Protein AF-A0A6I3B9A7-F1 (afdb_monomer_lite)

Secondary structure (DSSP, 8-state):
-------SS----EEEEEESBHHHHHH--HHHHHHHHHHHHHHHBTBS--EEEEE-SB----HHHHHHHHHHHHHHH--EEETTEEEEE-TTS-EEEEE----HHHHHHHHHHHS-TTS---HHHHHHHHHTTSSS--SEEEEES-TTS--TT-SSTTTTSEEEEE--

Radius of gyration: 15.63 Å; chains: 1; bounding box: 42×41×32 Å

Structure (mmCIF, N/CA/C/O backbone):
data_AF-A0A6I3B9A7-F1
#
_entry.id   AF-A0A6I3B9A7-F1
#
loop_
_atom_site.group_PDB
_atom_site.id
_atom_site.type_symbol
_atom_site.label_atom_id
_atom_site.label_alt_id
_atom_site.label_comp_id
_atom_site.label_asym_id
_atom_site.label_entity_id
_atom_site.label_seq_id
_atom_site.pdbx_PDB_ins_code
_atom_site.Cartn_x
_atom_site.Cartn_y
_atom_site.Cartn_z
_atom_site.occupancy
_atom_site.B_iso_or_equiv
_atom_site.auth_seq_id
_atom_site.auth_comp_id
_atom_site.auth_asym_id
_atom_site.auth_atom_id
_atom_site.pdbx_PDB_model_num
ATOM 1 N N . MET A 1 1 ? 27.834 -11.590 -10.776 1.00 39.84 1 MET A N 1
ATOM 2 C CA . MET A 1 1 ? 26.388 -11.532 -10.492 1.00 39.84 1 MET A CA 1
ATOM 3 C C . MET A 1 1 ? 26.002 -12.763 -9.695 1.00 39.84 1 MET A C 1
ATOM 5 O O . MET A 1 1 ? 26.169 -13.857 -10.223 1.00 39.84 1 MET A O 1
ATOM 9 N N . PRO A 1 2 ? 25.561 -12.635 -8.438 1.00 36.91 2 PRO A N 1
ATOM 10 C CA . PRO A 1 2 ? 24.851 -13.706 -7.768 1.00 36.91 2 PRO A CA 1
ATOM 11 C C . PRO A 1 2 ? 23.344 -13.478 -7.937 1.00 36.91 2 PRO A C 1
ATOM 13 O O . PRO A 1 2 ? 22.818 -12.457 -7.504 1.00 36.91 2 PRO A O 1
ATOM 16 N N . ASN A 1 3 ? 22.667 -14.434 -8.576 1.00 39.09 3 ASN A N 1
ATOM 17 C CA . ASN A 1 3 ? 21.219 -14.593 -8.469 1.00 39.09 3 ASN A CA 1
ATOM 18 C C . ASN A 1 3 ? 20.852 -14.600 -6.983 1.00 39.09 3 ASN A C 1
ATOM 20 O O . ASN A 1 3 ? 21.349 -15.457 -6.244 1.00 39.09 3 ASN A O 1
ATOM 24 N N . ALA A 1 4 ? 19.976 -13.692 -6.559 1.00 44.97 4 ALA A N 1
ATOM 25 C CA . ALA A 1 4 ? 19.255 -13.860 -5.310 1.00 44.97 4 ALA A CA 1
ATOM 26 C C . ALA A 1 4 ? 18.419 -15.139 -5.456 1.00 44.97 4 ALA A C 1
ATOM 28 O O . ALA A 1 4 ? 17.365 -15.160 -6.086 1.00 44.97 4 ALA A O 1
ATOM 29 N N . LYS A 1 5 ? 18.956 -16.261 -4.970 1.00 41.28 5 LYS A N 1
ATOM 30 C CA . LYS A 1 5 ? 18.202 -17.505 -4.865 1.00 41.28 5 LYS A CA 1
ATOM 31 C C . LYS A 1 5 ? 17.091 -17.247 -3.853 1.00 41.28 5 LYS A C 1
ATOM 33 O O . LYS A 1 5 ? 17.378 -17.167 -2.662 1.00 41.28 5 LYS A O 1
ATOM 38 N N . ARG A 1 6 ? 15.852 -17.134 -4.340 1.00 47.22 6 ARG A N 1
ATOM 39 C CA . ARG A 1 6 ? 14.630 -17.332 -3.546 1.00 47.22 6 ARG A CA 1
ATOM 40 C C . ARG A 1 6 ? 14.877 -18.552 -2.648 1.00 47.22 6 ARG A C 1
ATOM 42 O O . ARG A 1 6 ? 15.279 -19.604 -3.163 1.00 47.22 6 ARG A O 1
ATOM 49 N N . SER A 1 7 ? 14.755 -18.409 -1.328 1.00 41.78 7 SER A N 1
ATOM 50 C CA . SER A 1 7 ? 14.822 -19.573 -0.444 1.00 41.78 7 SER A CA 1
ATOM 51 C C . SER A 1 7 ? 13.728 -20.542 -0.883 1.00 41.78 7 SER A C 1
ATOM 53 O O . SER A 1 7 ? 12.604 -20.142 -1.162 1.00 41.78 7 SER A O 1
ATOM 55 N N . GLN A 1 8 ? 14.063 -21.826 -1.004 1.00 44.94 8 GLN A N 1
ATOM 56 C CA . GLN A 1 8 ? 13.098 -22.867 -1.380 1.00 44.94 8 GLN A CA 1
ATOM 57 C C . GLN A 1 8 ? 12.078 -23.170 -0.264 1.00 44.94 8 GLN A C 1
ATOM 59 O O . GLN A 1 8 ? 11.244 -24.057 -0.416 1.00 44.94 8 GLN A O 1
ATOM 64 N N . THR A 1 9 ? 12.125 -22.431 0.844 1.00 45.84 9 THR A N 1
ATOM 65 C CA . THR A 1 9 ? 11.025 -22.275 1.790 1.00 45.84 9 THR A CA 1
ATOM 66 C C . THR A 1 9 ? 10.247 -21.037 1.350 1.00 45.84 9 THR A C 1
ATOM 68 O O . THR A 1 9 ? 10.790 -19.936 1.380 1.00 45.84 9 THR A O 1
ATOM 71 N N . GLY A 1 10 ? 9.022 -21.211 0.846 1.00 56.25 10 GLY A N 1
ATOM 72 C CA . GLY A 1 10 ? 8.130 -20.123 0.420 1.00 56.25 10 GLY A CA 1
ATOM 73 C C . GLY A 1 10 ? 7.641 -19.284 1.602 1.00 56.25 10 GLY A C 1
ATOM 74 O O . GLY A 1 10 ? 6.459 -19.290 1.921 1.00 56.25 10 GLY A O 1
ATOM 75 N N . GLU A 1 11 ? 8.569 -18.640 2.302 1.00 72.94 11 GLU A N 1
ATOM 76 C CA . GLU A 1 11 ? 8.299 -17.820 3.473 1.00 72.94 11 GLU A CA 1
ATOM 77 C C . GLU A 1 11 ? 7.763 -16.460 3.034 1.00 72.94 11 GLU A C 1
ATOM 79 O O . GLU A 1 11 ? 8.424 -15.715 2.316 1.00 72.94 11 GLU A O 1
ATOM 84 N N . LEU A 1 12 ? 6.548 -16.159 3.482 1.00 85.94 12 LEU A N 1
ATOM 85 C CA . LEU A 1 12 ? 5.858 -14.904 3.238 1.00 85.94 12 LEU A CA 1
ATOM 86 C C . LEU A 1 12 ? 6.523 -13.795 4.067 1.00 85.94 12 LEU A C 1
ATOM 88 O O . LEU A 1 12 ? 6.362 -13.766 5.285 1.00 85.94 12 LEU A O 1
ATOM 92 N N . SER A 1 13 ? 7.287 -12.900 3.437 1.00 91.69 13 SER A N 1
ATOM 93 C CA . SER A 1 13 ? 8.007 -11.819 4.126 1.00 91.69 13 SE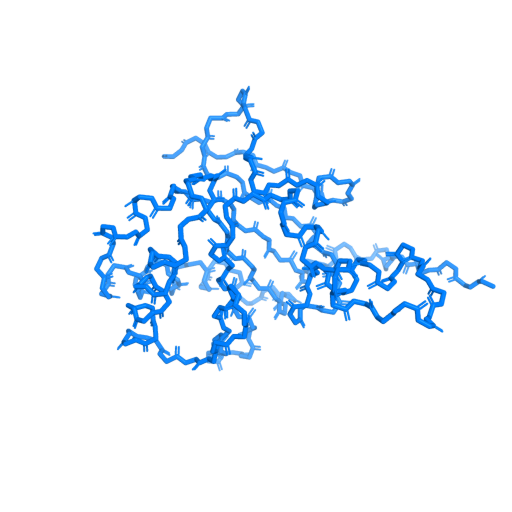R A CA 1
ATOM 94 C C . SER A 1 13 ? 7.357 -10.454 3.922 1.00 91.69 13 SER A C 1
ATOM 96 O O . SER A 1 13 ? 7.355 -9.629 4.843 1.00 91.69 13 SER A O 1
ATOM 98 N N . HIS A 1 14 ? 6.784 -10.213 2.745 1.00 94.62 14 HIS A N 1
ATOM 99 C CA . HIS A 1 14 ? 6.113 -8.960 2.421 1.00 94.62 14 HIS A CA 1
ATOM 100 C C . HIS A 1 14 ? 4.740 -9.231 1.802 1.00 94.62 14 HIS A C 1
ATOM 102 O O . HIS A 1 14 ? 4.628 -9.853 0.748 1.00 94.62 14 HIS A O 1
ATOM 108 N N . VAL A 1 15 ? 3.691 -8.742 2.463 1.00 95.88 15 VAL A N 1
ATOM 109 C CA . VAL A 1 15 ? 2.311 -8.778 1.965 1.00 95.88 15 VAL A CA 1
ATOM 110 C C . VAL A 1 15 ? 1.905 -7.383 1.512 1.00 95.88 15 VAL A C 1
ATOM 112 O O . VAL A 1 15 ? 2.103 -6.414 2.244 1.00 95.88 15 VAL A O 1
ATOM 115 N N . LEU A 1 16 ? 1.303 -7.280 0.331 1.00 96.94 16 LEU A N 1
ATOM 116 C CA . LEU A 1 16 ? 0.665 -6.061 -0.151 1.00 96.94 16 LEU A CA 1
ATOM 117 C C . LEU A 1 16 ? -0.852 -6.246 -0.194 1.00 96.94 16 LEU A C 1
ATOM 119 O O . LEU A 1 16 ? -1.350 -7.262 -0.671 1.00 96.94 16 LEU A O 1
ATOM 123 N N . VAL A 1 17 ? -1.590 -5.244 0.272 1.00 97.56 17 VAL A N 1
ATOM 124 C CA . VAL A 1 17 ? -3.048 -5.170 0.201 1.00 97.56 17 VAL A CA 1
ATOM 125 C C . VAL A 1 17 ? -3.436 -3.940 -0.610 1.00 97.56 17 VAL A C 1
ATOM 127 O O . VAL A 1 17 ? -3.162 -2.806 -0.224 1.00 97.56 17 VAL A O 1
ATOM 130 N N . CYS A 1 18 ? -4.091 -4.168 -1.739 1.00 97.19 18 CYS A N 1
ATOM 131 C CA . CYS A 1 18 ? -4.644 -3.134 -2.593 1.00 97.19 18 CYS A CA 1
ATOM 132 C C . CYS A 1 18 ? -6.156 -3.055 -2.361 1.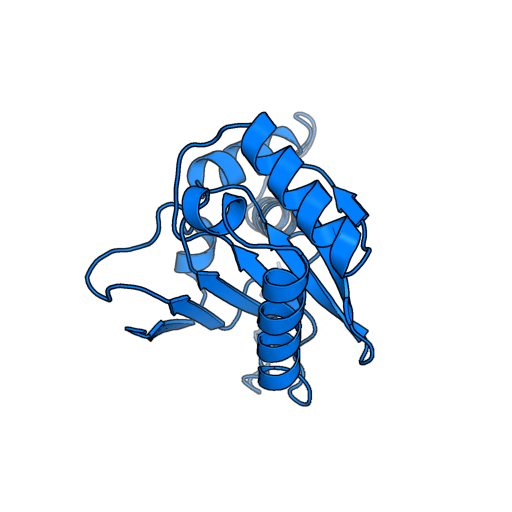00 97.19 18 CYS A C 1
ATOM 134 O O . CYS A 1 18 ? -6.879 -3.989 -2.713 1.00 97.19 18 CYS A O 1
ATOM 136 N N . ALA A 1 19 ? -6.637 -1.984 -1.726 1.00 95.50 19 ALA A N 1
ATOM 137 C CA . ALA A 1 19 ? -8.020 -1.915 -1.252 1.00 95.50 19 ALA A CA 1
ATOM 138 C C . ALA A 1 19 ? -8.561 -0.487 -1.177 1.00 95.50 19 ALA A C 1
ATOM 140 O O . ALA A 1 19 ? -7.893 0.407 -0.661 1.00 95.50 19 ALA A O 1
ATOM 141 N N . GLY A 1 20 ? -9.810 -0.303 -1.614 1.00 95.19 20 GLY A N 1
ATOM 142 C CA . GLY A 1 20 ? -10.523 0.976 -1.558 1.00 95.19 20 GLY A CA 1
ATOM 143 C C . GLY A 1 20 ? -9.922 2.056 -2.463 1.00 95.19 20 GLY A C 1
ATOM 144 O O . GLY A 1 20 ? -8.768 2.015 -2.860 1.00 95.19 20 GLY A O 1
ATOM 145 N N . SER A 1 21 ? -10.708 3.047 -2.832 1.00 95.19 21 SER A N 1
ATOM 146 C CA . SER A 1 21 ? -10.270 4.219 -3.585 1.00 95.19 21 SER A CA 1
ATOM 147 C C . SER A 1 21 ? -9.736 5.307 -2.658 1.00 95.19 21 SER A C 1
ATOM 149 O O . SER A 1 21 ? -10.072 5.366 -1.474 1.00 95.19 21 SER A O 1
ATOM 151 N N . LEU A 1 22 ? -8.968 6.246 -3.213 1.00 95.94 22 LEU A N 1
ATOM 152 C CA . LEU A 1 22 ? -8.496 7.403 -2.448 1.00 95.94 22 LEU A CA 1
ATOM 153 C C . LEU A 1 22 ? -9.659 8.255 -1.887 1.00 95.94 22 LEU A C 1
ATOM 155 O O . LEU A 1 22 ? -9.542 8.841 -0.814 1.00 95.94 22 LEU A O 1
ATOM 159 N N . ALA A 1 23 ? -10.803 8.285 -2.578 1.00 96.62 23 ALA A N 1
ATOM 160 C CA . ALA A 1 23 ? -12.009 8.961 -2.101 1.00 96.62 23 ALA A CA 1
ATOM 161 C C . ALA A 1 23 ? -12.626 8.262 -0.875 1.00 96.62 23 ALA A C 1
ATOM 163 O O . ALA A 1 23 ? -13.017 8.927 0.083 1.00 96.62 23 ALA A O 1
ATOM 164 N N . GLU A 1 24 ? -12.674 6.927 -0.871 1.00 96.94 24 GLU A N 1
ATOM 165 C CA . GLU A 1 24 ? -13.133 6.146 0.287 1.00 96.94 24 GLU A CA 1
ATOM 166 C C . GLU A 1 24 ? -12.168 6.289 1.468 1.00 96.94 24 GLU A C 1
ATOM 168 O O . GLU A 1 24 ? -12.599 6.479 2.605 1.00 96.94 24 GLU A O 1
ATOM 173 N N . TRP A 1 25 ? -10.861 6.288 1.198 1.00 97.69 25 TRP A N 1
ATOM 174 C CA . TRP A 1 25 ? -9.824 6.528 2.203 1.00 97.69 25 TRP A CA 1
ATOM 175 C C . TRP A 1 25 ? -9.971 7.900 2.869 1.00 97.69 25 TRP A C 1
ATOM 177 O O . TRP A 1 25 ? -9.821 8.010 4.085 1.00 97.69 25 TRP A O 1
ATOM 187 N N . LEU A 1 26 ? -10.312 8.935 2.094 1.00 97.75 26 LEU A N 1
ATOM 188 C CA . LEU A 1 26 ? -10.583 10.279 2.611 1.00 97.75 26 LEU A CA 1
ATOM 189 C C . LEU A 1 26 ? -11.841 10.329 3.490 1.00 97.75 26 LEU A C 1
ATOM 191 O O . LEU A 1 26 ? -11.881 11.076 4.464 1.00 97.75 26 LEU A O 1
ATOM 195 N N . ALA A 1 27 ? -12.864 9.544 3.151 1.00 97.75 27 ALA A N 1
ATOM 196 C CA . ALA A 1 27 ? -14.098 9.450 3.929 1.00 97.75 27 ALA A CA 1
ATOM 197 C C . ALA A 1 27 ? -13.961 8.572 5.191 1.00 97.75 27 ALA A C 1
ATOM 199 O O . ALA A 1 27 ? -14.859 8.571 6.034 1.00 97.75 27 ALA A O 1
ATOM 200 N N . THR A 1 28 ? -12.860 7.828 5.324 1.00 97.88 28 THR A N 1
ATOM 201 C CA . THR A 1 28 ? -12.620 6.899 6.433 1.00 97.88 28 THR A CA 1
ATOM 202 C C . THR A 1 28 ? -12.176 7.658 7.684 1.00 97.88 28 THR A C 1
ATOM 204 O O . THR A 1 28 ? -11.219 8.432 7.660 1.00 97.88 28 THR A O 1
ATOM 207 N N . THR A 1 29 ? -12.867 7.436 8.803 1.00 97.38 29 THR A N 1
ATOM 208 C CA . THR A 1 29 ? -12.573 8.117 10.072 1.00 97.38 29 THR A CA 1
ATOM 209 C C . THR A 1 29 ? -11.308 7.564 10.746 1.00 97.38 29 THR A C 1
ATOM 211 O O . THR A 1 29 ? -10.903 6.435 10.456 1.00 97.38 29 THR A O 1
ATOM 214 N N . PRO A 1 30 ? -10.693 8.300 11.697 1.00 97.06 30 PRO A N 1
ATOM 215 C CA . PRO A 1 30 ? -9.550 7.801 12.469 1.00 97.06 30 PRO A CA 1
ATOM 216 C C . PRO A 1 30 ? -9.793 6.425 13.116 1.00 97.06 30 PRO A C 1
ATOM 218 O O . PRO A 1 30 ? -8.956 5.530 13.011 1.00 97.06 30 PRO A O 1
ATOM 221 N N . ASP A 1 31 ? -10.960 6.221 13.734 1.00 96.94 31 ASP A N 1
ATOM 222 C CA . ASP A 1 31 ? -11.294 4.953 14.395 1.00 96.94 31 ASP A CA 1
ATOM 223 C C . ASP A 1 31 ? -11.465 3.805 13.392 1.00 96.94 31 ASP A C 1
ATOM 225 O O . ASP A 1 31 ? -11.040 2.679 13.653 1.00 96.94 31 ASP A O 1
ATOM 229 N N . GLN A 1 32 ? -12.052 4.079 12.222 1.00 97.25 32 GLN A N 1
ATOM 230 C CA . GLN A 1 32 ? -12.194 3.082 11.158 1.00 97.25 32 GLN A CA 1
ATOM 231 C C . GLN A 1 32 ? -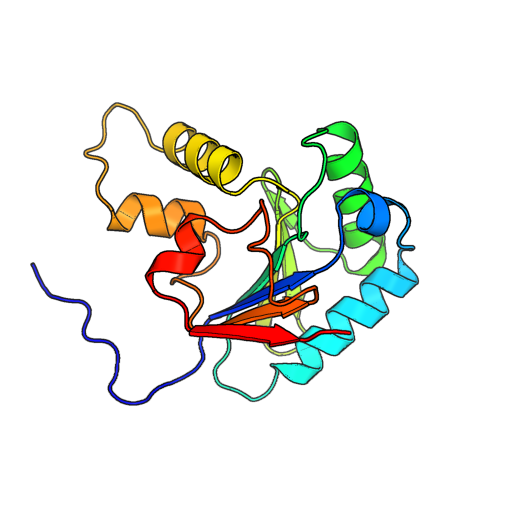10.830 2.666 10.602 1.00 97.25 32 GLN A C 1
ATOM 233 O O . GLN A 1 32 ? -10.572 1.468 10.480 1.00 97.25 32 GLN A O 1
ATOM 238 N N . TRP A 1 33 ? -9.939 3.633 10.353 1.00 97.19 33 TRP A N 1
ATOM 239 C CA . TRP A 1 33 ? -8.554 3.373 9.954 1.00 97.19 33 TRP A CA 1
ATOM 240 C C . TRP A 1 33 ? -7.841 2.472 10.955 1.00 97.19 33 TRP A C 1
ATOM 242 O O . TRP A 1 33 ? -7.208 1.486 10.571 1.00 97.19 33 TRP A O 1
ATOM 252 N N . LYS A 1 34 ? -7.991 2.774 12.249 1.00 96.25 34 LYS A N 1
ATOM 253 C CA . LYS A 1 34 ? -7.415 1.954 13.308 1.00 96.25 34 LYS A CA 1
ATOM 254 C C . LYS A 1 34 ? -7.936 0.520 13.269 1.00 96.25 34 LYS A C 1
ATOM 256 O O . LYS A 1 34 ? -7.143 -0.417 13.243 1.00 96.25 34 LYS A O 1
ATOM 261 N N . VAL A 1 35 ? -9.256 0.341 13.222 1.00 96.81 35 VAL A N 1
ATOM 262 C CA . VAL A 1 35 ? -9.884 -0.990 13.190 1.00 96.81 35 VAL A CA 1
ATOM 263 C C . VAL A 1 35 ? -9.424 -1.806 11.979 1.00 96.81 35 VAL A C 1
ATOM 265 O O . VAL A 1 35 ? -9.112 -2.989 12.132 1.00 96.81 35 VAL A O 1
ATOM 268 N N . GLN A 1 36 ? -9.364 -1.189 10.797 1.00 95.75 36 GLN A N 1
ATOM 269 C CA . GLN A 1 36 ? -8.975 -1.853 9.550 1.00 95.75 36 GLN A CA 1
ATOM 270 C C . GLN A 1 36 ? -7.501 -2.265 9.550 1.00 95.75 36 GLN A C 1
ATOM 272 O O . GLN A 1 36 ? -7.193 -3.428 9.287 1.00 95.75 36 GLN A O 1
ATOM 277 N N . ILE A 1 37 ? -6.592 -1.349 9.898 1.00 96.00 37 ILE A N 1
ATOM 278 C CA . ILE A 1 37 ? -5.157 -1.652 9.977 1.00 96.00 37 ILE A CA 1
ATOM 279 C C . ILE A 1 37 ? -4.908 -2.731 11.037 1.00 96.00 37 ILE A C 1
ATOM 281 O O . ILE A 1 37 ? -4.226 -3.710 10.750 1.00 96.00 37 ILE A O 1
ATOM 285 N N . ASP A 1 38 ? -5.515 -2.621 12.224 1.00 95.88 38 ASP A N 1
ATOM 286 C CA . ASP A 1 38 ? -5.335 -3.610 13.292 1.00 95.88 38 ASP A CA 1
ATOM 287 C C . ASP A 1 38 ? -5.861 -4.999 12.875 1.00 95.88 38 ASP A C 1
ATOM 289 O O . ASP A 1 38 ? -5.330 -6.022 13.308 1.00 95.88 38 ASP A O 1
ATOM 293 N N . ALA A 1 39 ? -6.903 -5.062 12.037 1.00 95.50 39 ALA A N 1
ATOM 294 C CA . ALA A 1 39 ? -7.397 -6.319 11.479 1.00 95.50 39 ALA A CA 1
ATOM 295 C C . ALA A 1 39 ? -6.413 -6.941 10.481 1.00 95.50 39 ALA A C 1
ATOM 297 O O . ALA A 1 39 ? -6.158 -8.141 10.572 1.00 95.50 39 ALA A O 1
ATOM 298 N N . LEU A 1 40 ? -5.833 -6.141 9.580 1.00 95.38 40 LEU A N 1
ATOM 299 C CA . LEU A 1 40 ? -4.830 -6.618 8.626 1.00 95.38 40 LEU A CA 1
ATOM 300 C C . LEU A 1 40 ? -3.546 -7.062 9.328 1.00 95.38 40 LEU A C 1
ATOM 302 O O . LEU A 1 40 ? -3.038 -8.134 9.016 1.00 95.38 40 LEU A O 1
ATOM 306 N N . VAL A 1 41 ? -3.077 -6.297 10.320 1.00 95.69 41 VAL A N 1
ATOM 307 C CA . VAL A 1 41 ? -1.942 -6.681 11.173 1.00 95.69 41 VAL A CA 1
ATOM 308 C C . VAL A 1 41 ? -2.211 -8.045 11.800 1.00 95.69 41 VAL A C 1
ATOM 310 O O . VAL A 1 41 ? -1.452 -8.971 11.559 1.00 95.69 41 VAL A O 1
ATOM 313 N N . ARG A 1 42 ? -3.345 -8.232 12.493 1.00 94.69 42 ARG A N 1
ATOM 314 C CA . ARG A 1 42 ? -3.691 -9.533 13.100 1.00 94.69 42 ARG A CA 1
ATOM 315 C C . ARG A 1 42 ? -3.760 -10.689 12.101 1.00 94.69 42 ARG A C 1
ATOM 317 O O . ARG A 1 42 ? -3.508 -11.819 12.500 1.00 94.69 42 ARG A O 1
ATOM 324 N N . ALA A 1 43 ? -4.150 -10.428 10.855 1.00 92.31 43 ALA A N 1
ATOM 325 C CA . ALA A 1 43 ? -4.261 -11.460 9.829 1.00 92.31 43 ALA A CA 1
ATOM 326 C C . ALA A 1 43 ? -2.896 -11.941 9.312 1.00 92.31 43 ALA A C 1
ATOM 328 O O . ALA A 1 43 ? -2.803 -13.075 8.852 1.00 92.31 43 ALA A O 1
ATOM 329 N N . VAL A 1 44 ? -1.861 -11.097 9.382 1.00 91.75 44 VAL A N 1
ATOM 330 C CA . VAL A 1 44 ? -0.502 -11.430 8.917 1.00 91.75 44 VAL A CA 1
ATOM 331 C C . VAL A 1 44 ? 0.489 -11.668 10.063 1.00 91.75 44 VAL A C 1
ATOM 333 O O . VAL A 1 44 ? 1.546 -12.256 9.845 1.00 91.75 44 VAL A O 1
ATOM 336 N N . SER A 1 45 ? 0.159 -11.237 11.285 1.00 84.00 45 SER A N 1
ATOM 337 C CA . SER A 1 45 ? 0.944 -11.478 12.498 1.00 84.00 45 SER A CA 1
ATOM 338 C C . SER A 1 45 ? 1.068 -12.974 12.796 1.00 84.00 45 SER A C 1
ATOM 340 O O . SER A 1 45 ? 0.078 -13.702 12.812 1.00 84.00 45 SER A O 1
ATOM 342 N N . GLY A 1 46 ? 2.283 -13.421 13.118 1.00 70.94 46 GLY A N 1
ATOM 343 C CA . GLY A 1 46 ? 2.582 -14.817 13.469 1.00 70.94 46 GLY A CA 1
ATOM 344 C C . GLY A 1 46 ? 3.117 -15.659 12.309 1.00 70.94 46 GLY A C 1
ATOM 345 O O . GLY A 1 46 ? 3.747 -16.685 12.552 1.00 70.94 46 GLY A O 1
ATOM 346 N N . GLU A 1 47 ? 2.953 -15.184 11.077 1.00 70.56 47 GLU A N 1
ATOM 347 C CA . GLU A 1 47 ? 3.717 -15.637 9.917 1.00 70.56 47 GLU A CA 1
ATOM 348 C C . GLU A 1 47 ? 5.037 -14.840 9.858 1.00 70.56 47 GLU A C 1
ATOM 350 O O . GLU A 1 47 ? 5.133 -13.764 10.448 1.00 70.56 47 GLU A O 1
ATOM 355 N N . ASN A 1 48 ? 6.077 -15.311 9.159 1.00 86.31 48 ASN A N 1
ATOM 356 C CA . ASN A 1 48 ? 7.387 -14.624 9.046 1.00 86.31 48 ASN A CA 1
ATOM 357 C C . ASN A 1 48 ? 7.341 -13.264 8.292 1.00 86.31 48 ASN A C 1
ATOM 359 O O . ASN A 1 48 ? 8.366 -12.774 7.797 1.00 86.31 48 ASN A O 1
ATOM 363 N N . VAL A 1 49 ? 6.162 -12.644 8.218 1.00 92.62 49 VAL A N 1
ATOM 364 C CA . VAL A 1 49 ? 5.870 -11.377 7.563 1.00 92.62 49 VAL A CA 1
ATOM 365 C C . VAL A 1 49 ? 6.517 -10.246 8.349 1.00 92.62 49 VAL A C 1
ATOM 367 O O . VAL A 1 49 ? 6.308 -10.069 9.547 1.00 92.62 49 VAL A O 1
ATOM 370 N N . ARG A 1 50 ? 7.325 -9.459 7.646 1.00 94.50 50 ARG A N 1
ATOM 371 C CA . ARG A 1 50 ? 8.032 -8.291 8.184 1.00 94.50 50 ARG A CA 1
ATOM 372 C C . ARG A 1 50 ? 7.453 -6.985 7.671 1.00 94.50 50 ARG A C 1
ATOM 374 O O . ARG A 1 50 ? 7.610 -5.958 8.328 1.00 94.50 50 ARG A O 1
ATOM 381 N N . TYR A 1 51 ? 6.780 -7.039 6.525 1.00 96.31 51 TYR A N 1
ATOM 382 C CA . TYR A 1 51 ? 6.225 -5.877 5.853 1.00 96.31 51 TYR A CA 1
ATOM 383 C C . TYR A 1 51 ? 4.778 -6.127 5.443 1.00 96.31 51 TYR A C 1
ATOM 385 O O . TYR A 1 51 ? 4.464 -7.139 4.814 1.00 96.31 51 TYR A O 1
ATOM 393 N N . LEU A 1 52 ? 3.919 -5.167 5.768 1.00 97.31 52 LEU A N 1
ATOM 394 C CA . LEU A 1 52 ? 2.552 -5.079 5.275 1.00 97.31 52 LEU A CA 1
ATOM 395 C C . LEU A 1 52 ? 2.389 -3.739 4.560 1.00 97.31 52 LEU A C 1
ATOM 397 O O . LEU A 1 52 ? 2.342 -2.699 5.212 1.00 97.31 52 LEU A O 1
ATOM 401 N N . THR A 1 53 ? 2.285 -3.754 3.236 1.00 97.75 53 THR A N 1
ATOM 402 C CA . THR A 1 53 ? 2.000 -2.547 2.452 1.00 97.75 53 THR A CA 1
ATOM 403 C C . THR A 1 53 ? 0.512 -2.466 2.142 1.00 97.75 53 THR A C 1
ATOM 405 O O . THR A 1 53 ? -0.087 -3.450 1.727 1.00 97.75 53 THR A O 1
ATOM 408 N N . ILE A 1 54 ? -0.096 -1.297 2.316 1.00 97.81 54 ILE A N 1
ATOM 409 C CA . ILE A 1 54 ? -1.493 -1.019 1.982 1.00 97.81 54 ILE A CA 1
ATOM 410 C C . ILE A 1 54 ? -1.507 0.132 0.977 1.00 97.81 54 ILE A C 1
ATOM 412 O O . ILE A 1 54 ? -0.957 1.195 1.259 1.00 97.81 54 ILE A O 1
ATOM 416 N N . CYS A 1 55 ? -2.131 -0.057 -0.182 1.00 97.31 55 CYS A N 1
ATOM 417 C CA . CYS A 1 55 ? -2.293 0.988 -1.195 1.00 97.31 55 CYS A CA 1
ATOM 418 C C . CYS A 1 55 ? -3.747 1.040 -1.695 1.00 97.31 55 CYS A C 1
ATOM 420 O O . CYS A 1 55 ? -4.458 0.031 -1.630 1.00 97.31 55 CYS A O 1
ATOM 422 N N . PRO A 1 56 ? -4.233 2.196 -2.177 1.00 97.12 56 PRO A N 1
ATOM 423 C CA . PRO A 1 56 ? -5.588 2.281 -2.698 1.00 97.12 56 PRO A CA 1
ATOM 424 C C . PRO A 1 56 ? -5.659 1.552 -4.042 1.00 97.12 56 PRO A C 1
ATOM 426 O O . PRO A 1 56 ? -4.666 1.451 -4.750 1.00 97.12 56 PRO A O 1
ATOM 429 N N . TYR A 1 57 ? -6.833 1.095 -4.451 1.00 95.00 57 TYR A N 1
ATOM 430 C CA . TYR A 1 57 ? -7.112 0.542 -5.776 1.00 95.00 57 TYR A CA 1
ATOM 431 C C . TYR A 1 57 ? -6.850 1.558 -6.906 1.00 95.00 57 TYR A C 1
ATOM 433 O O . TYR A 1 57 ? -6.455 1.208 -8.020 1.00 95.00 57 TYR A O 1
ATOM 441 N N . GLY A 1 58 ? -7.086 2.838 -6.621 1.00 94.88 58 GLY A N 1
ATOM 442 C CA . GLY A 1 58 ? -6.892 3.947 -7.547 1.00 94.88 58 GLY A CA 1
ATOM 443 C C . GLY A 1 58 ? -7.544 5.231 -7.040 1.00 94.88 58 GLY A C 1
ATOM 444 O O . GLY A 1 58 ? -8.014 5.304 -5.900 1.00 94.88 58 GLY A O 1
ATOM 445 N N . GLY A 1 59 ? -7.586 6.245 -7.899 1.00 93.94 59 GLY A N 1
ATOM 446 C CA . GLY A 1 59 ? -8.152 7.557 -7.592 1.00 93.94 59 GLY A CA 1
ATOM 447 C C . GLY A 1 59 ? -7.313 8.699 -8.153 1.00 93.94 59 GLY A C 1
ATOM 448 O O . GLY A 1 59 ? -6.252 8.485 -8.741 1.00 93.94 59 GLY A O 1
ATOM 449 N N . ASP A 1 60 ? -7.793 9.921 -7.949 1.00 93.12 60 ASP A N 1
ATOM 450 C CA . ASP A 1 60 ? -7.097 11.120 -8.405 1.00 93.12 60 ASP A CA 1
ATOM 451 C C . ASP A 1 60 ? -5.858 11.383 -7.545 1.00 93.12 60 ASP A C 1
ATOM 453 O O . ASP A 1 60 ? -5.909 11.350 -6.315 1.00 93.12 60 ASP A O 1
ATOM 457 N N . ASN A 1 61 ? -4.726 11.672 -8.188 1.00 90.81 61 ASN A N 1
ATOM 458 C CA . ASN A 1 61 ? -3.461 11.946 -7.507 1.00 90.81 61 ASN A CA 1
ATOM 459 C C . ASN A 1 61 ? -3.406 13.389 -6.955 1.00 90.81 61 ASN A C 1
ATOM 461 O O . ASN A 1 61 ? -2.560 14.190 -7.353 1.00 90.81 61 ASN A O 1
ATOM 465 N N . ASP A 1 62 ? -4.326 13.725 -6.048 1.00 95.19 62 ASP A N 1
ATOM 466 C CA . ASP A 1 62 ? -4.406 15.031 -5.383 1.00 95.19 62 ASP A CA 1
ATOM 467 C C . ASP A 1 62 ? -3.561 15.049 -4.095 1.00 95.19 62 ASP A C 1
ATOM 469 O O . ASP A 1 62 ? -3.819 14.326 -3.129 1.00 95.19 62 ASP A O 1
ATOM 473 N N . SER A 1 63 ? -2.543 15.912 -4.064 1.00 95.12 63 SER A N 1
ATOM 474 C CA . SER A 1 63 ? -1.627 16.049 -2.925 1.00 95.12 63 SER A CA 1
ATOM 475 C C . SER A 1 63 ? -2.304 16.488 -1.623 1.00 95.12 63 SER A C 1
ATOM 477 O O . SER A 1 63 ? -1.883 16.051 -0.552 1.00 95.12 63 SER A O 1
ATOM 479 N N . ASN A 1 64 ? -3.351 17.318 -1.681 1.00 96.62 64 ASN A N 1
ATOM 480 C CA . ASN A 1 64 ? -4.085 17.743 -0.487 1.00 96.62 64 ASN A CA 1
ATOM 481 C C . ASN A 1 64 ? -4.884 16.577 0.095 1.00 96.62 64 ASN A C 1
ATOM 483 O O . ASN A 1 64 ? -4.890 16.382 1.310 1.00 96.62 64 ASN A O 1
ATOM 487 N N . VAL A 1 65 ? -5.510 15.766 -0.764 1.00 96.69 65 VAL A N 1
ATOM 488 C CA . VAL A 1 65 ? -6.236 14.560 -0.338 1.00 96.69 65 VAL A CA 1
ATOM 489 C C . VAL A 1 65 ? -5.290 13.568 0.335 1.00 96.69 65 VAL A C 1
ATOM 491 O O . VAL A 1 65 ? -5.558 13.135 1.458 1.00 96.69 65 VAL A O 1
ATOM 494 N N . LYS A 1 66 ? -4.139 13.278 -0.283 1.00 97.25 66 LYS A N 1
ATOM 495 C CA . LYS A 1 66 ? -3.110 12.399 0.301 1.00 97.25 66 LYS A CA 1
ATOM 496 C C . LYS A 1 66 ? -2.608 12.904 1.658 1.00 97.25 66 LYS A C 1
ATOM 498 O O . LYS A 1 66 ? -2.460 12.115 2.596 1.00 97.25 66 LYS A O 1
ATOM 503 N N . ALA A 1 67 ? -2.400 14.216 1.798 1.00 97.38 67 ALA A N 1
ATOM 504 C CA . ALA A 1 67 ? -1.980 14.827 3.059 1.00 97.38 67 ALA A CA 1
ATOM 505 C C . ALA A 1 67 ? -3.057 14.722 4.157 1.00 97.38 67 ALA A C 1
ATOM 507 O O . ALA A 1 67 ? -2.729 14.434 5.313 1.00 97.38 67 ALA A O 1
ATOM 508 N N . MET A 1 68 ? -4.338 14.904 3.812 1.00 97.62 68 MET A N 1
ATOM 509 C CA . MET A 1 68 ? -5.457 14.738 4.751 1.00 97.62 68 MET A CA 1
ATOM 510 C C . MET A 1 68 ? -5.594 13.288 5.227 1.00 97.62 68 MET A C 1
ATOM 512 O O . MET A 1 68 ? -5.731 13.052 6.429 1.00 97.62 68 MET A O 1
ATOM 516 N N . ILE A 1 69 ? -5.491 12.317 4.313 1.00 98.00 69 ILE A N 1
ATOM 517 C CA . ILE A 1 69 ? -5.508 10.886 4.652 1.00 98.00 69 ILE A CA 1
ATOM 518 C C . ILE A 1 69 ? -4.340 10.553 5.583 1.00 98.00 69 ILE A C 1
ATOM 520 O O . ILE A 1 69 ? -4.548 9.991 6.657 1.00 98.00 69 ILE A O 1
ATOM 524 N N . SER A 1 70 ? -3.124 10.976 5.226 1.00 97.88 70 SER A N 1
ATOM 525 C CA . SER A 1 70 ? -1.928 10.745 6.045 1.00 97.88 70 SER A CA 1
ATOM 526 C C . SER A 1 70 ? -2.086 11.321 7.456 1.00 97.88 70 SER A C 1
ATOM 528 O O . SER A 1 70 ? -1.809 10.640 8.440 1.00 97.88 70 SER A O 1
ATOM 530 N N . SER A 1 71 ? -2.606 12.548 7.571 1.00 97.12 71 SER A N 1
ATOM 531 C CA . SER A 1 71 ? -2.864 13.198 8.864 1.00 97.12 71 SER A CA 1
ATOM 532 C C . SER A 1 71 ? -3.905 12.441 9.695 1.00 97.12 71 SER A C 1
ATOM 534 O O . SER A 1 71 ? -3.739 12.281 10.904 1.00 97.12 71 SER A O 1
ATOM 536 N N . THR A 1 72 ? -4.954 11.934 9.042 1.00 97.69 72 THR A N 1
ATOM 537 C CA . THR A 1 72 ? -6.009 11.131 9.677 1.00 97.69 72 THR A CA 1
ATOM 538 C C . THR A 1 72 ? -5.432 9.835 10.247 1.00 97.69 72 THR A C 1
ATOM 540 O O . THR A 1 72 ? -5.627 9.547 11.429 1.00 97.69 72 THR A O 1
ATOM 543 N N . ILE A 1 73 ? -4.638 9.105 9.458 1.00 97.06 73 ILE A N 1
ATOM 544 C CA . ILE A 1 73 ? -3.981 7.863 9.890 1.00 97.06 73 ILE A CA 1
ATOM 545 C C . ILE A 1 73 ? -3.058 8.131 11.086 1.00 97.06 73 ILE A C 1
ATOM 547 O O . ILE A 1 73 ? -3.178 7.457 12.111 1.00 97.06 73 ILE A O 1
ATOM 551 N N . ILE A 1 74 ? -2.206 9.160 11.013 1.00 96.56 74 ILE A N 1
ATOM 552 C CA . ILE A 1 74 ? -1.276 9.507 12.101 1.00 96.56 74 ILE A CA 1
ATOM 553 C C . ILE A 1 74 ? -2.019 9.859 13.386 1.00 96.56 74 ILE A C 1
ATOM 555 O O . ILE A 1 74 ? -1.598 9.447 14.463 1.00 96.56 74 ILE A O 1
ATOM 559 N N . SER A 1 75 ? -3.134 10.587 13.294 1.00 94.00 75 SER A N 1
ATOM 560 C CA . SER A 1 75 ? -3.926 10.930 14.479 1.00 94.00 75 SER A CA 1
ATOM 561 C C . SER A 1 75 ? -4.498 9.698 15.195 1.00 94.00 75 SER A C 1
ATOM 563 O O . SER A 1 75 ? -4.711 9.745 16.404 1.00 94.00 75 SER A O 1
ATOM 565 N N . SER A 1 76 ? -4.704 8.593 14.466 1.00 90.94 76 SER A N 1
ATOM 566 C CA . SER A 1 76 ? -5.264 7.342 14.993 1.00 90.94 76 SER A CA 1
ATOM 567 C C . SER A 1 76 ? -4.218 6.344 15.509 1.00 90.94 76 SER A C 1
ATOM 569 O O . SER A 1 76 ? -4.471 5.639 16.486 1.00 90.94 76 SER A O 1
ATOM 571 N N . GLN A 1 77 ? -3.055 6.259 14.853 1.00 89.12 77 GLN A N 1
ATOM 572 C CA . GLN A 1 77 ? -2.078 5.171 15.033 1.00 89.12 77 GLN A CA 1
ATOM 573 C C . GLN A 1 77 ? -0.643 5.675 15.278 1.00 89.12 77 GLN A C 1
ATOM 575 O O . GLN A 1 77 ? 0.244 4.888 15.607 1.00 89.12 77 GLN A O 1
ATOM 580 N N . GLY A 1 78 ? -0.387 6.976 15.116 1.00 91.62 78 GLY A N 1
ATOM 581 C CA . GLY A 1 78 ? 0.962 7.535 15.060 1.00 91.62 78 GLY A CA 1
ATOM 582 C C . GLY A 1 78 ? 1.686 7.187 13.754 1.00 91.62 78 GLY A C 1
ATOM 583 O O . GLY A 1 78 ? 1.070 7.035 12.702 1.00 91.62 78 GLY A O 1
ATOM 584 N N . GLY A 1 79 ? 3.013 7.073 13.823 1.00 94.25 79 GLY A N 1
ATOM 585 C CA . GLY A 1 79 ? 3.861 6.729 12.680 1.00 94.25 79 GLY A CA 1
ATOM 586 C C . GLY A 1 79 ? 4.633 7.911 12.094 1.00 94.25 79 GLY A C 1
ATOM 587 O O . GLY A 1 79 ? 4.655 9.011 12.649 1.00 94.25 79 GLY A O 1
ATOM 588 N N . LEU A 1 80 ? 5.309 7.653 10.975 1.00 96.69 80 LEU A N 1
ATOM 589 C CA . LEU A 1 80 ? 6.164 8.612 10.277 1.00 96.69 80 LEU A CA 1
ATOM 590 C C . LEU A 1 80 ? 5.715 8.773 8.825 1.00 96.69 80 LEU A C 1
ATOM 592 O O . LEU A 1 80 ? 5.520 7.781 8.126 1.00 96.69 80 LEU A O 1
ATOM 596 N N . VAL A 1 81 ? 5.617 10.019 8.361 1.00 97.00 81 VAL A N 1
ATOM 597 C CA . VAL A 1 81 ? 5.375 10.329 6.945 1.00 97.00 81 VAL A CA 1
ATOM 598 C C . VAL A 1 81 ? 6.697 10.463 6.209 1.00 97.00 81 VAL A C 1
ATOM 600 O O . VAL A 1 81 ? 7.610 11.146 6.670 1.00 97.00 81 VAL A O 1
ATOM 603 N N . THR A 1 82 ? 6.801 9.848 5.038 1.00 94.69 82 THR A N 1
ATOM 604 C CA . THR A 1 82 ? 7.905 10.052 4.097 1.00 94.69 82 THR A CA 1
ATOM 605 C C . THR A 1 82 ? 7.351 10.036 2.677 1.00 94.69 82 THR A C 1
ATOM 607 O O . THR A 1 82 ? 6.967 8.990 2.158 1.00 94.69 82 THR A O 1
ATOM 610 N N . GLY A 1 83 ? 7.284 11.211 2.045 1.00 93.06 83 GLY A N 1
ATOM 611 C CA . GLY A 1 83 ? 6.613 11.368 0.753 1.00 93.06 83 GLY A CA 1
ATOM 612 C C . GLY A 1 83 ? 5.128 11.004 0.851 1.00 93.06 83 GLY A C 1
ATOM 613 O O . GLY A 1 83 ? 4.439 11.481 1.747 1.00 93.06 83 GLY A O 1
ATOM 614 N N . ASP A 1 84 ? 4.664 10.129 -0.041 1.00 95.62 84 ASP A N 1
ATOM 615 C CA . ASP A 1 84 ? 3.277 9.640 -0.082 1.00 95.62 84 ASP A CA 1
ATOM 616 C C . ASP A 1 84 ? 3.008 8.470 0.894 1.00 95.62 84 ASP A C 1
ATOM 618 O O . ASP A 1 84 ? 1.935 7.866 0.847 1.00 95.62 84 ASP A O 1
ATOM 622 N N . ARG A 1 85 ? 3.965 8.122 1.769 1.00 96.94 85 ARG A N 1
ATOM 623 C CA . ARG A 1 85 ? 3.893 6.940 2.644 1.00 96.94 85 ARG A CA 1
ATOM 624 C C . ARG A 1 85 ? 3.788 7.299 4.118 1.00 96.94 85 ARG A C 1
ATOM 626 O O . ARG A 1 85 ? 4.540 8.142 4.603 1.00 96.94 85 ARG A O 1
ATOM 633 N N . VAL A 1 86 ? 2.937 6.573 4.838 1.00 97.88 86 VAL A N 1
ATOM 634 C CA . VAL A 1 86 ? 2.885 6.537 6.306 1.00 97.88 86 VAL A CA 1
ATOM 635 C C . VAL A 1 86 ? 3.424 5.190 6.779 1.00 97.88 86 VAL A C 1
ATOM 637 O O . VAL A 1 86 ? 2.923 4.150 6.367 1.00 97.88 86 VAL A O 1
ATOM 640 N N . SER A 1 87 ? 4.445 5.196 7.633 1.00 97.81 87 SER A N 1
ATOM 641 C CA . SER A 1 87 ? 5.034 3.983 8.215 1.00 97.81 87 SER A CA 1
ATOM 642 C C . SER A 1 87 ? 4.692 3.862 9.698 1.00 97.81 87 SER A C 1
ATOM 644 O O . SER A 1 87 ? 4.901 4.808 10.461 1.00 97.81 87 SER A O 1
ATOM 646 N N . ILE A 1 88 ? 4.200 2.695 10.109 1.00 96.94 88 ILE A N 1
ATOM 647 C CA . ILE A 1 88 ? 3.786 2.370 11.480 1.00 96.94 88 ILE A CA 1
ATOM 648 C C . ILE A 1 88 ? 4.464 1.059 11.881 1.00 96.94 88 ILE A C 1
ATOM 650 O O . ILE A 1 88 ? 4.474 0.104 11.110 1.00 96.94 88 ILE A O 1
ATOM 654 N N . ILE A 1 89 ? 5.019 0.999 13.090 1.00 95.81 89 ILE A N 1
ATOM 655 C CA . ILE A 1 89 ? 5.572 -0.240 13.648 1.00 95.81 89 ILE A CA 1
ATOM 656 C C . ILE A 1 89 ? 4.514 -0.837 14.576 1.00 95.81 89 ILE A C 1
ATOM 658 O O . ILE A 1 89 ? 4.152 -0.214 15.576 1.00 95.81 89 ILE A O 1
ATOM 662 N N . ALA A 1 90 ? 4.004 -2.019 14.234 1.00 93.50 90 ALA A N 1
ATOM 663 C CA . ALA A 1 90 ? 3.061 -2.746 15.073 1.00 93.50 90 ALA A CA 1
ATOM 664 C C . ALA A 1 90 ? 3.754 -3.338 16.315 1.00 93.50 90 ALA A C 1
ATOM 666 O O . ALA A 1 90 ? 4.981 -3.385 16.412 1.00 93.50 90 ALA A O 1
ATOM 667 N N . ALA A 1 91 ? 2.963 -3.804 17.285 1.00 87.81 91 ALA A N 1
ATOM 668 C CA . ALA A 1 91 ? 3.476 -4.268 18.578 1.00 87.81 91 ALA A CA 1
ATOM 669 C C . ALA A 1 91 ? 4.427 -5.480 18.486 1.00 87.81 91 ALA A C 1
ATOM 671 O O . ALA A 1 91 ? 5.281 -5.652 19.352 1.00 87.81 91 ALA A O 1
ATOM 672 N N . ASP A 1 92 ? 4.287 -6.306 17.449 1.00 88.00 92 ASP A N 1
ATOM 673 C CA . ASP A 1 92 ? 5.120 -7.480 17.165 1.00 88.00 92 ASP A CA 1
ATOM 674 C C . ASP A 1 92 ? 6.345 -7.169 16.283 1.00 88.00 92 ASP A C 1
ATOM 676 O O . ASP A 1 92 ? 7.135 -8.063 15.982 1.00 88.00 92 ASP A O 1
ATOM 680 N N . GLY A 1 93 ? 6.537 -5.902 15.900 1.00 91.69 93 GLY A N 1
ATOM 681 C CA . GLY A 1 93 ? 7.636 -5.458 15.046 1.00 91.69 93 GLY A CA 1
ATOM 682 C C . GLY A 1 93 ? 7.338 -5.492 13.545 1.00 91.69 93 GLY A C 1
ATOM 683 O O . GLY A 1 93 ? 8.217 -5.114 12.769 1.00 91.69 93 GLY A O 1
ATOM 684 N N . LEU A 1 94 ? 6.128 -5.884 13.125 1.00 95.12 94 LEU A N 1
ATOM 685 C CA . LEU A 1 94 ? 5.686 -5.762 11.734 1.00 95.12 94 LEU A CA 1
ATOM 686 C C . LEU A 1 94 ? 5.699 -4.287 11.300 1.00 95.12 94 LEU A C 1
ATOM 688 O O . LEU A 1 94 ? 5.111 -3.428 11.966 1.00 95.12 94 LEU A O 1
ATOM 692 N N . LEU A 1 95 ? 6.335 -3.990 10.163 1.00 97.00 95 LEU A 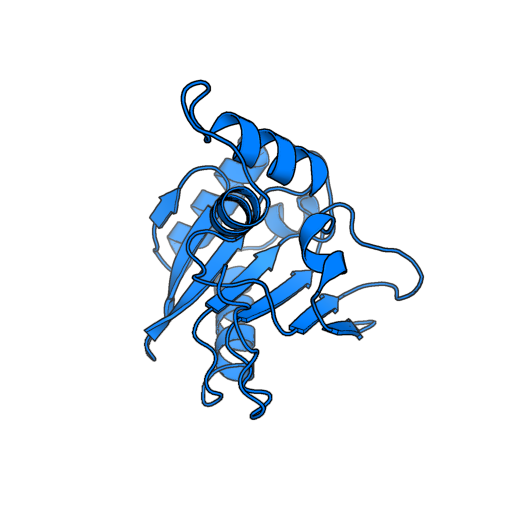N 1
ATOM 693 C CA . LEU A 1 95 ? 6.304 -2.655 9.573 1.00 97.00 95 LEU A CA 1
ATOM 694 C C . LEU A 1 95 ? 5.117 -2.533 8.615 1.00 97.00 95 LEU A C 1
ATOM 696 O O . LEU A 1 95 ? 5.100 -3.139 7.543 1.00 97.00 95 LEU A O 1
ATOM 700 N N . VAL A 1 96 ? 4.140 -1.715 8.996 1.00 97.75 96 VAL A N 1
ATOM 701 C CA . VAL A 1 96 ? 2.990 -1.370 8.161 1.00 97.75 96 VAL A CA 1
ATOM 702 C C . VAL A 1 96 ? 3.307 -0.104 7.375 1.00 97.75 96 VAL A C 1
ATOM 704 O O . VAL A 1 96 ? 3.690 0.913 7.953 1.00 97.75 96 VAL A O 1
ATOM 707 N N . VAL A 1 97 ? 3.129 -0.156 6.061 1.00 98.06 97 VAL A N 1
ATOM 708 C CA . VAL A 1 97 ? 3.362 0.954 5.137 1.00 98.06 97 VAL A CA 1
ATOM 709 C C . VAL A 1 97 ? 2.053 1.264 4.428 1.00 98.06 97 VAL A C 1
ATOM 711 O O . VAL A 1 97 ? 1.570 0.459 3.643 1.00 98.06 97 VAL A O 1
ATOM 714 N N . ILE A 1 98 ? 1.475 2.433 4.673 1.00 97.94 98 ILE A N 1
ATOM 715 C CA . ILE A 1 98 ? 0.308 2.914 3.936 1.00 97.94 98 ILE A CA 1
ATOM 716 C C . ILE A 1 98 ? 0.802 3.866 2.851 1.00 97.94 98 ILE A C 1
ATOM 718 O O . ILE A 1 98 ? 1.285 4.955 3.158 1.00 97.94 98 ILE A O 1
ATOM 722 N N . ASP A 1 99 ? 0.714 3.448 1.591 1.00 97.50 99 ASP A N 1
ATOM 723 C CA . ASP A 1 99 ? 1.092 4.236 0.418 1.00 97.50 99 ASP A CA 1
ATOM 724 C C . ASP A 1 99 ? -0.152 4.905 -0.173 1.00 97.50 99 ASP A C 1
ATOM 726 O O . ASP A 1 99 ? -1.047 4.245 -0.698 1.00 97.50 99 ASP A O 1
ATOM 730 N N . THR A 1 100 ? -0.214 6.230 -0.074 1.00 97.25 100 THR A N 1
ATOM 731 C CA . THR A 1 100 ? -1.348 7.033 -0.553 1.00 97.25 100 THR A CA 1
ATOM 732 C C . THR A 1 100 ? -1.280 7.346 -2.049 1.00 97.25 100 THR A C 1
ATOM 734 O O . THR A 1 100 ? -2.185 7.995 -2.567 1.00 97.25 100 THR A O 1
ATOM 737 N N . CYS A 1 101 ? -0.240 6.906 -2.768 1.00 96.62 101 CYS A N 1
ATOM 738 C CA . CYS A 1 101 ? -0.120 7.111 -4.208 1.00 96.62 101 CYS A CA 1
ATOM 739 C C . CYS A 1 101 ? -1.077 6.167 -4.967 1.00 96.62 101 CYS A C 1
ATOM 741 O O . CYS A 1 101 ? -0.864 4.946 -4.952 1.00 96.62 101 CYS A O 1
ATOM 743 N N . PRO A 1 102 ? -2.106 6.698 -5.663 1.00 96.38 102 PRO A N 1
ATOM 744 C CA . PRO A 1 102 ? -3.122 5.875 -6.314 1.00 96.38 102 PRO A CA 1
ATOM 745 C C . PRO A 1 102 ? -2.711 5.330 -7.683 1.00 96.38 102 PRO A C 1
ATOM 747 O O . PRO A 1 102 ? -3.457 4.558 -8.280 1.00 96.38 102 PRO A O 1
ATOM 750 N N . ASP A 1 103 ? -1.541 5.721 -8.186 1.00 96.19 103 ASP A N 1
ATOM 751 C CA . ASP A 1 103 ? -1.082 5.392 -9.529 1.00 96.19 103 ASP A CA 1
ATOM 752 C C . ASP A 1 103 ? 0.322 4.782 -9.486 1.00 96.19 103 ASP A C 1
ATOM 754 O O . ASP A 1 103 ? 1.294 5.432 -9.092 1.00 96.19 103 ASP A O 1
ATOM 758 N N . GLY A 1 104 ? 0.432 3.521 -9.910 1.00 94.62 104 GLY A N 1
ATOM 759 C CA . GLY A 1 104 ? 1.698 2.795 -9.915 1.00 94.62 104 GLY A CA 1
ATOM 760 C C . GLY A 1 104 ? 2.710 3.358 -10.918 1.00 94.62 104 GLY A C 1
ATOM 761 O O . GLY A 1 104 ? 3.913 3.307 -10.661 1.00 94.62 104 GLY A O 1
ATOM 762 N N . GLN A 1 105 ? 2.262 3.967 -12.023 1.00 95.19 105 GLN A N 1
ATOM 763 C CA . GLN A 1 105 ? 3.156 4.653 -12.962 1.00 95.19 105 GLN A CA 1
ATOM 764 C C . GLN A 1 105 ? 3.710 5.929 -12.335 1.00 95.19 105 GLN A C 1
ATOM 766 O O . GLN A 1 105 ? 4.901 6.215 -12.459 1.00 95.19 105 GLN A O 1
ATOM 771 N N . GLN A 1 106 ? 2.880 6.676 -11.602 1.00 95.38 106 GLN A N 1
ATOM 772 C CA . GLN A 1 106 ? 3.366 7.837 -10.862 1.00 95.38 106 GLN A CA 1
ATOM 773 C C . GLN A 1 106 ? 4.344 7.423 -9.757 1.00 95.38 106 GLN A C 1
ATOM 775 O O . GLN A 1 106 ? 5.386 8.061 -9.604 1.00 95.38 106 GLN A O 1
ATOM 780 N N . ARG A 1 107 ? 4.056 6.338 -9.021 1.00 94.44 107 ARG A N 1
ATOM 781 C CA . ARG A 1 107 ? 4.977 5.769 -8.021 1.00 94.44 107 ARG A CA 1
ATOM 782 C C . ARG A 1 107 ? 6.324 5.415 -8.654 1.00 94.44 107 ARG A C 1
ATOM 784 O O . ARG A 1 107 ? 7.367 5.763 -8.104 1.00 94.44 107 ARG A O 1
ATOM 791 N N . PHE A 1 108 ? 6.304 4.803 -9.835 1.00 94.00 108 PHE A N 1
ATOM 792 C CA . PHE A 1 108 ? 7.502 4.497 -10.612 1.00 94.00 108 PHE A CA 1
ATOM 793 C C . PHE A 1 108 ? 8.285 5.761 -11.000 1.00 94.00 108 PHE A C 1
ATOM 795 O O . PHE A 1 108 ? 9.486 5.845 -10.749 1.00 94.00 108 PHE A O 1
ATOM 802 N N . VAL A 1 109 ? 7.616 6.774 -11.561 1.00 93.69 109 VAL A N 1
ATOM 803 C CA . VAL A 1 109 ? 8.250 8.054 -11.928 1.00 93.69 109 VAL A CA 1
ATOM 804 C C . VAL A 1 109 ? 8.864 8.732 -10.703 1.00 93.69 109 VAL A C 1
ATOM 806 O O . VAL A 1 109 ? 9.998 9.207 -10.767 1.00 93.69 109 VAL A O 1
ATOM 809 N N . ASN A 1 110 ? 8.156 8.728 -9.572 1.00 92.62 110 ASN A N 1
ATOM 810 C CA . ASN A 1 110 ? 8.650 9.276 -8.311 1.00 92.62 110 ASN A CA 1
ATOM 811 C C . ASN A 1 110 ? 9.901 8.528 -7.827 1.00 92.62 110 ASN A C 1
ATOM 813 O O . ASN A 1 110 ? 10.848 9.168 -7.377 1.00 92.62 110 ASN A O 1
ATOM 817 N N . ALA A 1 111 ? 9.933 7.198 -7.950 1.00 92.31 111 ALA A N 1
ATOM 818 C CA . ALA A 1 111 ? 11.100 6.394 -7.598 1.00 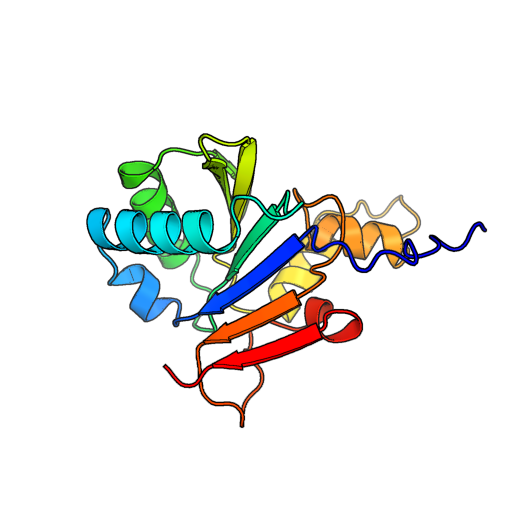92.31 111 ALA A CA 1
ATOM 819 C C . ALA A 1 111 ? 12.306 6.718 -8.493 1.00 92.31 111 ALA A C 1
ATOM 821 O O . ALA A 1 111 ? 13.398 6.964 -7.985 1.00 92.31 111 ALA A O 1
ATOM 822 N N . VAL A 1 112 ? 12.109 6.814 -9.812 1.00 92.00 112 VAL A N 1
ATOM 823 C CA . VAL A 1 112 ? 13.172 7.227 -10.744 1.00 92.00 112 VAL A CA 1
ATOM 824 C C . VAL A 1 112 ? 13.685 8.630 -10.410 1.00 92.00 112 VAL A C 1
ATOM 826 O O . VAL A 1 112 ? 14.891 8.849 -10.419 1.00 92.00 112 VAL A O 1
ATOM 829 N N . ALA A 1 113 ? 12.799 9.567 -10.061 1.00 91.00 113 ALA A N 1
ATOM 830 C CA . ALA A 1 113 ? 13.178 10.933 -9.698 1.00 91.00 113 ALA A CA 1
ATOM 831 C C . ALA A 1 113 ? 13.979 11.026 -8.383 1.00 91.00 113 ALA A C 1
ATOM 833 O O . ALA A 1 113 ? 14.729 11.983 -8.195 1.00 91.00 113 ALA A O 1
ATOM 834 N N . GLN A 1 114 ? 13.837 10.051 -7.476 1.00 88.75 114 GLN A N 1
ATOM 835 C CA . GLN A 1 114 ? 14.641 9.960 -6.250 1.00 88.75 114 GLN A CA 1
ATOM 836 C C . GLN A 1 114 ? 16.051 9.416 -6.506 1.00 88.75 114 GLN A C 1
ATOM 838 O O . GLN A 1 114 ? 16.968 9.678 -5.724 1.00 88.75 114 GLN A O 1
ATOM 843 N N . LEU A 1 115 ? 16.243 8.662 -7.589 1.00 89.62 115 LEU A N 1
ATOM 844 C CA . LEU A 1 115 ? 17.548 8.144 -7.969 1.00 89.62 115 LEU A CA 1
ATOM 845 C C . LEU A 1 115 ? 18.378 9.259 -8.610 1.00 89.62 115 LEU A C 1
ATOM 847 O O . LEU A 1 115 ? 17.949 9.950 -9.531 1.00 89.62 115 LEU A O 1
ATOM 851 N N . SER A 1 116 ? 19.599 9.452 -8.110 1.00 77.44 116 SER A N 1
ATOM 852 C CA . SER A 1 116 ? 20.475 10.503 -8.629 1.00 77.44 116 SER A CA 1
ATOM 853 C C . SER A 1 116 ? 20.884 10.232 -10.081 1.00 77.44 116 SER A C 1
ATOM 855 O O . SER A 1 116 ? 21.227 9.106 -10.444 1.00 77.44 116 SER A O 1
ATOM 857 N N . SER A 1 117 ? 20.954 11.286 -10.898 1.00 73.62 117 SER A N 1
ATOM 858 C CA . SER A 1 117 ? 21.376 11.207 -12.307 1.00 73.62 117 SER A CA 1
ATOM 859 C C . SER A 1 117 ? 22.823 10.737 -12.507 1.00 73.62 117 SER A C 1
ATOM 861 O O . SER A 1 117 ? 23.209 10.382 -13.618 1.00 73.62 117 SER A O 1
ATOM 863 N N . ASN A 1 118 ? 23.626 10.720 -11.440 1.00 79.25 118 ASN A N 1
ATOM 864 C CA . ASN A 1 118 ? 25.037 10.332 -11.465 1.00 79.25 118 ASN A CA 1
ATOM 865 C C . ASN A 1 118 ? 25.267 8.852 -11.115 1.00 79.25 118 ASN A C 1
ATOM 867 O O . ASN A 1 118 ? 26.415 8.415 -11.015 1.00 79.25 118 ASN A O 1
ATOM 871 N N . GLN A 1 119 ? 24.205 8.076 -10.895 1.00 80.75 119 GLN A N 1
ATOM 872 C CA . GLN A 1 119 ? 24.289 6.651 -10.591 1.00 80.75 119 GLN A CA 1
ATOM 873 C C . GLN A 1 119 ? 23.821 5.811 -11.778 1.00 80.75 119 GLN A C 1
ATOM 875 O O . GLN A 1 119 ? 22.881 6.163 -12.484 1.00 80.75 119 GLN A O 1
ATOM 880 N N . ILE A 1 120 ? 24.452 4.649 -11.966 1.00 84.81 120 ILE A N 1
ATOM 881 C CA . ILE A 1 120 ? 23.905 3.612 -12.844 1.00 84.81 120 ILE A CA 1
ATOM 882 C C . ILE A 1 120 ? 22.604 3.123 -12.208 1.00 84.81 120 ILE A C 1
ATOM 884 O O . ILE A 1 120 ? 22.638 2.539 -11.119 1.00 84.81 120 ILE A O 1
ATOM 888 N N . ILE A 1 121 ? 21.486 3.387 -12.877 1.00 88.12 121 ILE A N 1
ATOM 889 C CA . ILE A 1 121 ? 20.169 2.869 -12.513 1.00 88.12 121 ILE A CA 1
ATOM 890 C C . ILE A 1 121 ? 20.052 1.461 -13.097 1.00 88.12 121 ILE A C 1
ATOM 892 O O . ILE A 1 121 ? 20.235 1.262 -14.297 1.00 88.12 121 ILE A O 1
ATOM 896 N N . ASP A 1 122 ? 19.776 0.491 -12.233 1.00 90.62 122 ASP A N 1
ATOM 897 C CA . ASP A 1 122 ? 19.472 -0.891 -12.591 1.00 90.62 122 ASP A CA 1
ATOM 898 C C . ASP A 1 122 ? 18.132 -1.307 -11.961 1.00 90.62 122 ASP A C 1
ATOM 900 O O . ASP A 1 122 ? 17.567 -0.581 -11.137 1.00 90.62 122 ASP A O 1
ATOM 904 N N . GLU A 1 123 ? 17.611 -2.463 -12.376 1.00 90.50 123 GLU A N 1
ATOM 905 C CA . GLU A 1 123 ? 16.324 -2.995 -11.906 1.00 90.50 123 GLU A CA 1
ATOM 906 C C . GLU A 1 123 ? 16.302 -3.179 -10.384 1.00 90.50 123 GLU A C 1
ATOM 908 O O . GLU A 1 123 ? 15.324 -2.817 -9.740 1.00 90.50 123 GLU A O 1
ATOM 913 N N . ALA A 1 124 ? 17.399 -3.657 -9.789 1.00 90.50 124 ALA A N 1
ATOM 914 C CA . ALA A 1 124 ? 17.472 -3.928 -8.356 1.00 90.50 124 ALA A CA 1
ATOM 915 C C . ALA A 1 124 ? 17.385 -2.648 -7.511 1.00 90.50 124 ALA A C 1
ATOM 917 O O . ALA A 1 124 ? 16.686 -2.616 -6.497 1.00 90.50 124 ALA A O 1
ATOM 918 N N . LYS A 1 125 ? 18.072 -1.576 -7.923 1.00 91.25 125 LYS A N 1
ATOM 919 C CA . LYS A 1 125 ? 17.975 -0.271 -7.251 1.00 91.25 125 LYS A CA 1
ATOM 920 C C . LYS A 1 125 ? 16.587 0.320 -7.400 1.00 91.25 125 LYS A C 1
ATOM 922 O O . LYS A 1 125 ? 16.049 0.835 -6.426 1.00 91.25 125 LYS A O 1
ATOM 927 N N . LEU A 1 126 ? 16.016 0.231 -8.598 1.00 91.75 126 LEU A N 1
ATOM 928 C CA . LEU A 1 126 ? 14.684 0.752 -8.858 1.00 91.75 126 LEU A CA 1
ATOM 929 C C . LEU A 1 126 ? 13.620 0.007 -8.045 1.00 91.75 126 LEU A C 1
ATOM 931 O O . LEU A 1 126 ? 12.819 0.662 -7.382 1.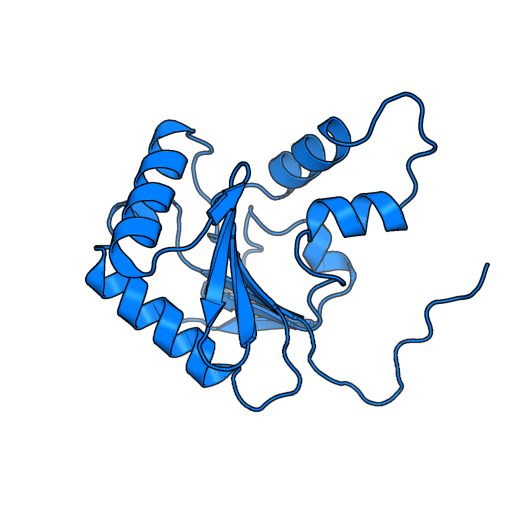00 91.75 126 LEU A O 1
ATOM 935 N N . ALA A 1 127 ? 13.679 -1.328 -8.003 1.00 91.81 127 ALA A N 1
ATOM 936 C CA . ALA A 1 127 ? 12.821 -2.159 -7.162 1.00 91.81 127 ALA A CA 1
ATOM 937 C C . ALA A 1 127 ? 12.917 -1.737 -5.691 1.00 91.81 127 ALA A C 1
ATOM 939 O O . ALA A 1 127 ? 11.901 -1.436 -5.068 1.00 91.81 127 ALA A O 1
ATOM 940 N N . ALA A 1 128 ? 14.139 -1.621 -5.155 1.00 92.19 128 ALA A N 1
ATOM 941 C CA . ALA A 1 128 ? 14.368 -1.215 -3.770 1.00 92.19 128 ALA A CA 1
ATOM 942 C C . ALA A 1 128 ? 13.804 0.183 -3.460 1.00 92.19 128 ALA A C 1
ATOM 944 O O . ALA A 1 128 ? 13.237 0.397 -2.389 1.00 92.19 128 ALA A O 1
ATOM 945 N N . THR A 1 129 ? 13.917 1.138 -4.389 1.00 93.06 129 THR A N 1
ATOM 946 C CA . THR A 1 129 ? 13.323 2.472 -4.225 1.00 93.06 129 THR A CA 1
ATOM 947 C C . THR A 1 129 ? 11.797 2.421 -4.267 1.00 93.06 129 THR A C 1
ATOM 949 O O . THR A 1 129 ? 11.147 3.055 -3.435 1.00 93.06 129 THR A O 1
ATOM 952 N N . ILE A 1 130 ? 11.216 1.638 -5.183 1.00 93.44 130 ILE A N 1
ATOM 953 C CA . ILE A 1 130 ? 9.763 1.482 -5.302 1.00 93.44 130 ILE A CA 1
ATOM 954 C C . ILE A 1 130 ? 9.179 0.872 -4.031 1.00 93.44 130 ILE A C 1
ATOM 956 O O . ILE A 1 130 ? 8.193 1.403 -3.536 1.00 93.44 130 ILE A O 1
ATOM 960 N N . VAL A 1 131 ? 9.778 -0.172 -3.455 1.00 92.62 131 VAL A N 1
ATOM 961 C CA . VAL A 1 131 ? 9.179 -0.891 -2.309 1.00 92.62 131 VAL A CA 1
ATOM 962 C C . VAL A 1 131 ? 9.596 -0.352 -0.936 1.00 92.62 131 VAL A C 1
ATOM 964 O O . VAL A 1 131 ? 9.043 -0.768 0.078 1.00 92.62 131 VAL A O 1
ATOM 967 N N . SER A 1 132 ? 10.537 0.595 -0.878 1.00 93.19 132 SER A N 1
ATOM 968 C CA . SER A 1 132 ? 11.024 1.195 0.374 1.00 93.19 132 SER A CA 1
ATOM 969 C C . SER A 1 132 ? 9.882 1.666 1.298 1.00 93.19 132 SER A C 1
ATOM 971 O O . SER A 1 132 ? 8.959 2.332 0.841 1.00 93.19 132 SER A O 1
ATOM 973 N N . PRO A 1 133 ? 9.905 1.410 2.612 1.00 94.12 133 PRO A N 1
ATOM 974 C CA . PRO A 1 133 ? 11.008 0.869 3.404 1.00 94.12 133 PRO A CA 1
ATOM 975 C C . PRO A 1 133 ? 11.094 -0.666 3.429 1.00 94.12 133 PRO A C 1
ATOM 977 O O . PRO A 1 133 ? 11.905 -1.204 4.187 1.00 94.12 133 PRO A O 1
ATOM 980 N N . ALA A 1 134 ? 10.281 -1.385 2.647 1.00 92.62 134 ALA A N 1
ATOM 981 C CA . ALA A 1 134 ? 10.402 -2.835 2.560 1.00 92.62 134 ALA A CA 1
ATOM 982 C C . ALA A 1 134 ? 11.763 -3.243 1.981 1.00 92.62 134 ALA A C 1
ATOM 984 O O . ALA A 1 134 ? 12.307 -2.584 1.096 1.00 92.62 134 ALA A O 1
ATOM 985 N N . SER A 1 135 ? 12.326 -4.342 2.487 1.00 87.50 135 SER A N 1
ATOM 986 C CA . SER A 1 135 ? 13.625 -4.855 2.030 1.00 87.50 135 SER A CA 1
ATOM 987 C C . SER A 1 135 ? 13.528 -5.762 0.799 1.00 87.50 135 SER A C 1
ATOM 989 O O . SER A 1 135 ? 14.545 -6.287 0.351 1.00 87.50 135 SER A O 1
ATOM 991 N N . GLY A 1 136 ? 12.318 -5.996 0.291 1.00 89.00 136 GLY A N 1
ATOM 992 C CA . GLY A 1 136 ? 12.034 -6.895 -0.822 1.00 89.00 136 GLY A CA 1
ATOM 993 C C . GLY A 1 136 ? 10.641 -6.658 -1.398 1.00 89.00 136 GLY A C 1
ATOM 994 O O . GLY A 1 136 ? 9.811 -5.977 -0.793 1.00 89.00 136 GLY A O 1
ATOM 995 N N . GLU A 1 137 ? 10.406 -7.202 -2.586 1.00 90.44 137 GLU A N 1
ATOM 996 C CA . GLU A 1 137 ? 9.114 -7.146 -3.273 1.00 90.44 137 GLU A CA 1
ATOM 997 C C . GLU A 1 137 ? 8.029 -7.921 -2.513 1.00 90.44 137 GLU A C 1
ATOM 999 O O . GLU A 1 137 ? 8.362 -8.809 -1.726 1.00 90.44 137 GLU A O 1
ATOM 1004 N N . PRO A 1 138 ? 6.741 -7.586 -2.704 1.00 93.06 138 PRO A N 1
ATOM 1005 C CA . PRO A 1 138 ? 5.663 -8.341 -2.085 1.00 93.06 138 PRO A CA 1
ATOM 1006 C C . PRO A 1 138 ? 5.628 -9.776 -2.617 1.00 93.06 138 PRO A C 1
ATOM 1008 O O . PRO A 1 138 ? 5.495 -10.008 -3.818 1.00 93.06 138 PRO A O 1
ATOM 1011 N N . ASP A 1 139 ? 5.677 -10.747 -1.712 1.00 92.88 139 ASP A N 1
ATOM 1012 C CA . ASP A 1 139 ? 5.520 -12.168 -2.028 1.00 92.88 139 ASP A CA 1
ATOM 1013 C C . ASP A 1 139 ? 4.064 -12.494 -2.401 1.00 92.88 139 ASP A C 1
ATOM 1015 O O . ASP A 1 139 ? 3.813 -13.333 -3.266 1.00 92.88 139 ASP A O 1
ATOM 1019 N N . LEU A 1 140 ? 3.114 -11.786 -1.776 1.00 93.88 140 LEU A N 1
ATOM 1020 C CA . LEU A 1 140 ? 1.674 -11.907 -1.992 1.00 93.88 140 LEU A CA 1
ATOM 1021 C C . LEU A 1 140 ? 1.031 -10.525 -2.106 1.00 93.88 140 LEU A C 1
ATOM 1023 O O . LEU A 1 140 ? 1.190 -9.682 -1.221 1.00 93.88 140 LEU A O 1
ATOM 1027 N N . THR A 1 141 ? 0.233 -10.339 -3.150 1.00 95.50 141 THR A N 1
ATOM 1028 C CA . THR A 1 141 ? -0.598 -9.162 -3.381 1.00 95.50 141 THR A CA 1
ATOM 1029 C C . THR A 1 141 ? -2.074 -9.544 -3.322 1.00 95.50 141 THR A C 1
ATOM 1031 O O . THR A 1 141 ? -2.598 -10.237 -4.195 1.00 95.50 141 THR A O 1
ATOM 1034 N N . LEU A 1 142 ? -2.755 -9.071 -2.280 1.00 95.56 142 LEU A N 1
ATOM 1035 C CA . LEU A 1 142 ? -4.198 -9.186 -2.111 1.00 95.56 142 LEU A CA 1
ATOM 1036 C C . LEU A 1 142 ? -4.881 -7.970 -2.736 1.00 95.56 142 LEU A C 1
ATOM 1038 O O . LEU A 1 142 ? -4.578 -6.835 -2.373 1.00 95.56 142 LEU A O 1
ATOM 1042 N N . ILE A 1 143 ? -5.825 -8.194 -3.643 1.00 96.19 143 ILE A N 1
ATOM 1043 C CA . ILE A 1 143 ? -6.622 -7.137 -4.269 1.00 96.19 143 ILE A CA 1
ATOM 1044 C C . ILE A 1 143 ? -8.062 -7.281 -3.787 1.00 96.19 143 ILE A C 1
ATOM 1046 O O . ILE A 1 143 ? -8.735 -8.254 -4.123 1.00 96.19 143 ILE A O 1
ATOM 1050 N N . LEU A 1 144 ? -8.523 -6.309 -3.000 1.00 94.44 144 LEU A N 1
ATOM 1051 C CA . LEU A 1 144 ? -9.903 -6.231 -2.527 1.00 94.44 144 LEU A CA 1
ATOM 1052 C C . LEU A 1 144 ? -10.713 -5.422 -3.545 1.00 94.44 144 LEU A C 1
ATOM 1054 O O . LEU A 1 144 ? -10.662 -4.189 -3.563 1.00 94.44 144 LEU A O 1
ATOM 1058 N N . GLY A 1 145 ? -11.385 -6.127 -4.452 1.00 89.56 145 GLY A N 1
ATOM 1059 C CA . GLY A 1 145 ? -12.138 -5.541 -5.555 1.00 89.56 145 GLY A CA 1
ATOM 1060 C C . GLY A 1 145 ? -12.374 -6.521 -6.710 1.00 89.56 145 GLY A C 1
ATOM 1061 O O . GLY A 1 145 ? -11.971 -7.685 -6.637 1.00 89.56 145 GLY A O 1
ATOM 1062 N N . PRO A 1 146 ? -12.997 -6.059 -7.812 1.00 87.12 146 PRO A N 1
ATOM 1063 C CA . PRO A 1 146 ? -13.420 -6.939 -8.895 1.00 87.12 146 PRO A CA 1
ATOM 1064 C C . PRO A 1 146 ? -12.240 -7.683 -9.542 1.00 87.12 146 PRO A C 1
ATOM 1066 O O . PRO A 1 146 ? -11.278 -7.033 -9.967 1.00 87.12 146 PRO A O 1
ATOM 1069 N N . PRO A 1 147 ? -12.331 -9.013 -9.747 1.00 88.38 147 PRO A N 1
ATOM 1070 C CA . PRO A 1 147 ? -11.260 -9.811 -10.357 1.00 88.38 147 PRO A CA 1
ATOM 1071 C C . PRO A 1 147 ? -11.065 -9.538 -11.854 1.00 88.38 147 PRO A C 1
ATOM 1073 O O . PRO A 1 147 ? -10.171 -10.085 -12.491 1.00 88.38 147 PRO A O 1
ATOM 1076 N N . THR A 1 148 ? -11.918 -8.702 -12.446 1.00 87.94 148 THR A N 1
ATOM 1077 C CA . THR A 1 148 ? -11.909 -8.375 -13.875 1.00 87.94 148 THR A CA 1
ATOM 1078 C C . THR A 1 148 ? -11.069 -7.147 -14.211 1.00 87.94 148 THR A C 1
ATOM 1080 O O . THR A 1 148 ? -10.999 -6.765 -15.379 1.00 87.94 148 THR A O 1
ATOM 1083 N N . LYS A 1 149 ? -10.478 -6.477 -13.214 1.00 86.06 149 LYS A N 1
ATOM 1084 C CA . LYS A 1 149 ? -9.716 -5.246 -13.424 1.00 86.06 149 LYS A CA 1
ATOM 1085 C C . LYS A 1 149 ? -8.480 -5.219 -12.530 1.00 86.06 149 LYS A C 1
ATOM 1087 O O . LYS A 1 149 ? -8.550 -5.491 -11.337 1.00 86.06 149 LYS A O 1
ATOM 1092 N N . ILE A 1 150 ? -7.350 -4.859 -13.133 1.00 91.25 150 ILE A N 1
ATOM 1093 C CA . ILE A 1 150 ? -6.116 -4.580 -12.404 1.00 91.25 150 ILE A CA 1
ATOM 1094 C C . ILE A 1 150 ? -6.209 -3.169 -11.792 1.00 91.25 150 ILE A C 1
ATOM 1096 O O . ILE A 1 150 ? -6.589 -2.234 -12.511 1.00 91.25 150 ILE A O 1
ATOM 1100 N N . PRO A 1 151 ? -5.882 -2.994 -10.499 1.00 94.25 151 PRO A N 1
ATOM 1101 C CA . PRO A 1 151 ? -5.821 -1.682 -9.862 1.00 94.25 151 PRO A CA 1
ATOM 1102 C C . PRO A 1 151 ? -4.829 -0.734 -10.544 1.00 94.25 151 PRO A C 1
ATOM 1104 O O . PRO A 1 151 ? -3.759 -1.150 -10.977 1.00 94.25 151 PRO A O 1
ATOM 1107 N N . GLN A 1 152 ? -5.149 0.561 -10.588 1.00 94.31 152 GLN A N 1
ATOM 1108 C CA . GLN A 1 152 ? -4.268 1.589 -11.171 1.00 94.31 152 GLN A CA 1
ATOM 1109 C C . GLN A 1 152 ? -2.964 1.748 -10.374 1.00 94.31 152 GLN A C 1
ATOM 1111 O O . GLN A 1 152 ? -1.918 2.105 -10.914 1.00 94.31 152 GLN A O 1
ATOM 1116 N N . SER A 1 153 ? -3.027 1.472 -9.078 1.00 93.38 153 SER A N 1
ATOM 1117 C CA . SER A 1 153 ? -1.917 1.582 -8.138 1.00 93.38 153 SER A CA 1
ATOM 1118 C C . SER A 1 153 ? -0.886 0.460 -8.244 1.00 93.38 153 SER A C 1
ATOM 1120 O O . SER A 1 153 ? 0.175 0.573 -7.624 1.00 93.38 153 SER A O 1
ATOM 1122 N N . LEU A 1 154 ? -1.180 -0.609 -8.993 1.00 92.62 154 LEU A N 1
ATOM 1123 C CA . LEU A 1 154 ? -0.301 -1.761 -9.164 1.00 92.62 154 LEU A CA 1
ATOM 1124 C C . LEU A 1 154 ? 0.283 -1.760 -10.575 1.00 92.62 154 LEU A C 1
ATOM 1126 O O . LEU A 1 154 ? -0.444 -1.837 -11.563 1.00 92.62 154 LEU A O 1
ATOM 1130 N N . VAL A 1 155 ? 1.610 -1.676 -10.665 1.00 91.75 155 VAL A N 1
ATOM 1131 C CA . VAL A 1 155 ? 2.337 -1.731 -11.946 1.00 91.75 155 VAL A CA 1
ATOM 1132 C C . VAL A 1 155 ? 3.581 -2.590 -11.797 1.00 91.75 155 VAL A C 1
ATOM 1134 O O . VAL A 1 155 ? 3.720 -3.588 -12.497 1.00 91.75 155 VAL A O 1
ATOM 1137 N N . TRP A 1 156 ? 4.467 -2.223 -10.869 1.00 89.00 156 TRP A N 1
ATOM 1138 C CA . TRP A 1 156 ? 5.721 -2.939 -10.637 1.00 89.00 156 TRP A CA 1
ATOM 1139 C C . TRP A 1 156 ? 5.478 -4.267 -9.918 1.00 89.00 156 TRP A C 1
ATOM 1141 O O . TRP A 1 156 ? 6.017 -5.307 -10.283 1.00 89.00 156 TRP A O 1
ATOM 1151 N N . GLU A 1 157 ? 4.593 -4.237 -8.926 1.00 87.69 157 GLU A N 1
ATOM 1152 C CA . GLU A 1 157 ? 4.307 -5.341 -8.014 1.00 87.69 157 GLU A CA 1
ATOM 1153 C C . GLU A 1 157 ? 3.669 -6.548 -8.727 1.00 87.69 157 GLU A C 1
ATOM 1155 O O . GLU A 1 157 ? 3.755 -7.674 -8.246 1.00 87.69 157 GLU A O 1
ATOM 1160 N N . LEU A 1 158 ? 3.096 -6.335 -9.915 1.00 84.62 158 LEU A N 1
ATOM 1161 C CA . LEU A 1 158 ? 2.474 -7.378 -10.737 1.00 84.62 158 LEU A CA 1
ATOM 1162 C C . LEU A 1 158 ? 3.485 -8.302 -11.430 1.00 84.62 158 LEU A C 1
ATOM 1164 O O . LEU A 1 158 ? 3.085 -9.333 -11.965 1.00 84.62 158 LEU A O 1
ATOM 1168 N N . ALA A 1 159 ? 4.767 -7.932 -11.480 1.00 83.12 159 ALA A N 1
ATOM 1169 C CA . ALA A 1 159 ? 5.767 -8.688 -12.231 1.00 83.12 159 ALA A CA 1
ATOM 1170 C C . ALA A 1 159 ? 6.171 -10.004 -11.542 1.00 83.12 159 ALA A C 1
ATOM 1172 O O . ALA A 1 159 ? 6.420 -10.997 -12.227 1.00 83.12 159 ALA A O 1
ATOM 1173 N N . TYR A 1 160 ? 6.234 -10.015 -10.205 1.00 78.75 160 TYR A N 1
ATOM 1174 C CA . TYR A 1 160 ? 6.855 -11.107 -9.442 1.00 78.75 160 TYR A CA 1
ATOM 1175 C C . TYR A 1 160 ? 6.062 -11.571 -8.204 1.00 78.75 160 TYR A C 1
ATOM 1177 O O . TYR A 1 160 ? 6.448 -12.566 -7.579 1.00 78.75 160 TYR A O 1
ATOM 1185 N N . SER A 1 161 ? 4.964 -10.886 -7.858 1.00 88.00 161 SER A N 1
ATOM 1186 C CA . SER A 1 161 ? 4.100 -11.228 -6.721 1.00 88.00 161 SER A CA 1
ATOM 1187 C C . SER A 1 161 ? 3.034 -12.256 -7.102 1.00 88.00 161 SER A C 1
ATOM 1189 O O . SER A 1 161 ? 2.486 -12.206 -8.204 1.00 88.00 161 SER A O 1
ATOM 1191 N N . GLU A 1 162 ? 2.687 -13.155 -6.178 1.00 92.75 162 GLU A N 1
ATOM 1192 C CA . GLU A 1 162 ? 1.464 -13.952 -6.313 1.00 92.75 162 GLU A CA 1
ATOM 1193 C C . GLU A 1 162 ? 0.245 -13.043 -6.109 1.00 92.75 162 GLU A C 1
ATOM 1195 O O . GLU A 1 162 ? 0.203 -12.262 -5.160 1.00 92.75 162 GLU A O 1
ATOM 1200 N N . ILE A 1 163 ? -0.759 -13.129 -6.985 1.00 92.88 163 ILE A N 1
ATOM 1201 C CA . ILE A 1 163 ? -1.917 -12.222 -6.967 1.00 92.88 163 ILE A CA 1
ATOM 1202 C C . ILE A 1 163 ? -3.176 -12.991 -6.578 1.00 92.88 163 ILE A C 1
ATOM 1204 O O . ILE A 1 163 ? -3.537 -13.980 -7.216 1.00 92.88 163 ILE A O 1
ATOM 1208 N N . VAL A 1 164 ? -3.891 -12.489 -5.571 1.00 94.31 164 VAL A N 1
ATOM 1209 C CA . VAL A 1 164 ? -5.186 -13.026 -5.142 1.00 94.31 164 VAL A CA 1
ATOM 1210 C C . VAL A 1 164 ? -6.220 -11.910 -5.149 1.00 94.31 164 VAL A C 1
ATOM 1212 O O . VAL A 1 164 ? -6.048 -10.887 -4.492 1.00 94.31 164 VAL A O 1
ATOM 1215 N N . PHE A 1 165 ? -7.320 -12.129 -5.863 1.00 94.31 165 PHE A N 1
ATOM 1216 C CA . PHE A 1 165 ? -8.483 -11.247 -5.824 1.00 94.31 165 PHE A CA 1
ATOM 1217 C C . PHE A 1 165 ? -9.492 -11.747 -4.798 1.00 94.31 165 PHE A C 1
ATOM 1219 O O . PHE A 1 165 ? -9.822 -12.934 -4.772 1.00 94.31 165 PHE A O 1
ATOM 1226 N N . LEU A 1 166 ? -10.007 -10.825 -3.993 1.00 91.69 166 LEU A N 1
ATOM 1227 C CA . LEU A 1 166 ? -11.115 -11.048 -3.077 1.00 91.69 166 LEU A CA 1
ATOM 1228 C C . LEU A 1 166 ? -12.219 -10.048 -3.425 1.00 91.69 166 LEU A C 1
ATOM 1230 O O . LEU A 1 166 ? -12.012 -8.838 -3.355 1.00 91.69 166 LEU A O 1
ATOM 1234 N N . ASP A 1 167 ? -13.374 -10.574 -3.819 1.00 84.56 167 ASP A N 1
ATOM 1235 C CA . ASP A 1 167 ? -14.572 -9.786 -4.112 1.00 84.56 167 ASP A CA 1
ATOM 1236 C C . ASP A 1 167 ? -15.351 -9.608 -2.800 1.00 84.56 167 ASP A C 1
ATOM 1238 O O . ASP A 1 167 ? -16.070 -10.515 -2.369 1.00 84.56 167 ASP A O 1
ATOM 1242 N N . VAL A 1 168 ? -15.079 -8.502 -2.101 1.00 74.50 168 VAL A N 1
ATOM 1243 C CA . VAL A 1 168 ? -15.562 -8.193 -0.740 1.00 74.50 168 VAL A CA 1
ATOM 1244 C C . VAL A 1 168 ? -16.263 -6.848 -0.671 1.00 74.50 168 VAL A C 1
ATOM 1246 O O . VAL A 1 168 ? -15.859 -5.930 -1.419 1.00 74.50 168 VAL A O 1
#

Sequence (168 aa):
MPNAKRSQTGELSHVLVCAGSLAEWLATTPDQWKVQIDALVRAVSGENVRYLTICPYGGDNDSNVKAMISSTIISSQGGLVTGDRVSIIAADGLLVVIDTCPDGQQRFVNAVAQLSSNQIIDEAKLAATIVSPASGEPDLTLILGPPTKIPQSLVWELAYSEIVFLDV

Foldseek 3Di:
DDDPPDPPPLAFAEEEEAEAELVVLLVQALVNLLVVVVVVCVVCPPGNYQEYEYEYLADDQDPVSLVSSLVRPCVNQNADDDPSWGWHQDPRRRIYIYGHGQAQVVLLVVLVVPDDPPDDDDPQSSQPSSPPPDPHAGQAYEYADDPVDRRRNDDPNVPHHHYDYDPD

pLDDT: mean 89.82, std 12.82, range [36.91, 98.06]